Protein AF-A0A7S2IIF8-F1 (afdb_monomer)

Solvent-accessible surface area (backbone atoms only — not comparable to full-atom values): 8902 Å² total; per-residue (Å²): 110,70,68,60,52,52,53,52,52,53,50,52,47,63,77,44,36,79,64,24,44,55,68,65,60,49,46,49,52,51,39,68,77,35,62,62,53,57,53,48,54,50,47,74,51,34,49,70,58,51,53,47,50,56,56,49,48,53,55,51,50,49,52,52,47,52,51,51,53,56,50,46,75,78,48,88,51,89,63,50,59,63,53,48,51,49,51,50,51,51,51,49,53,52,49,52,54,42,46,41,68,35,45,88,60,74,48,75,55,99,88,46,75,47,54,5,58,54,66,73,39,39,68,63,34,49,52,49,44,53,52,52,43,41,66,76,55,64,27,72,65,54,51,51,50,32,28,67,72,32,95,31,17,67,50,43,58,58,73,74,108

Structure (mmCIF, N/CA/C/O backbone):
data_AF-A0A7S2IIF8-F1
#
_entry.id   AF-A0A7S2IIF8-F1
#
loop_
_atom_site.group_PDB
_atom_site.id
_atom_site.type_symbol
_atom_site.label_atom_id
_atom_site.label_alt_id
_atom_site.label_comp_id
_atom_site.label_asym_id
_atom_site.label_entity_id
_atom_site.label_seq_id
_atom_site.pdbx_PDB_ins_code
_atom_site.Cartn_x
_atom_site.Cartn_y
_atom_site.Cartn_z
_atom_site.occupancy
_atom_site.B_iso_or_equiv
_atom_site.auth_seq_id
_atom_site.auth_comp_id
_atom_site.auth_asym_id
_atom_site.auth_atom_id
_atom_site.pdbx_PDB_model_num
ATOM 1 N N . GLU A 1 1 ? -37.703 3.808 31.066 1.00 61.88 1 GLU A N 1
ATOM 2 C CA . GLU A 1 1 ? -36.456 4.432 31.570 1.00 61.88 1 GLU A CA 1
ATOM 3 C C . GLU A 1 1 ? -35.203 3.868 30.904 1.00 61.88 1 GLU A C 1
ATOM 5 O O . GLU A 1 1 ? -34.453 4.636 30.319 1.00 61.88 1 GLU A O 1
ATOM 10 N N . SER A 1 2 ? -35.021 2.545 30.870 1.00 74.31 2 SER A N 1
ATOM 11 C CA . SER A 1 2 ? -33.862 1.875 30.247 1.00 74.31 2 SER A CA 1
ATOM 12 C C . SER A 1 2 ? -33.617 2.218 28.768 1.00 74.31 2 SER A C 1
ATOM 14 O O . SER A 1 2 ? -32.470 2.395 28.375 1.00 74.31 2 SER A O 1
ATOM 16 N N . GLY A 1 3 ? -34.662 2.389 27.950 1.00 81.50 3 GLY A N 1
ATOM 17 C CA . GLY A 1 3 ? -34.499 2.790 26.542 1.00 81.50 3 GLY A CA 1
ATOM 18 C C . GLY A 1 3 ? -33.977 4.222 26.349 1.00 81.50 3 GLY A C 1
ATOM 19 O O . GLY A 1 3 ? -33.211 4.476 25.425 1.00 81.50 3 GLY A O 1
ATOM 20 N N . HIS A 1 4 ? -34.342 5.150 27.242 1.00 84.75 4 HIS A N 1
ATOM 21 C CA . HIS A 1 4 ? -33.825 6.523 27.200 1.00 84.75 4 HIS A CA 1
ATOM 22 C C . HIS A 1 4 ? -32.353 6.573 27.602 1.00 84.75 4 HIS A C 1
ATOM 24 O O . HIS A 1 4 ? -31.572 7.242 26.932 1.00 84.75 4 HIS A O 1
ATOM 30 N N . PHE A 1 5 ? -31.977 5.820 28.638 1.00 87.12 5 PHE A N 1
ATOM 31 C CA . PHE A 1 5 ? -30.582 5.676 29.047 1.00 87.12 5 PHE A CA 1
ATOM 32 C C . PHE A 1 5 ? -29.725 5.065 27.932 1.00 87.12 5 PHE A C 1
ATOM 34 O O . PHE A 1 5 ? -28.683 5.616 27.603 1.00 87.12 5 PHE A O 1
ATOM 41 N N . LEU A 1 6 ? -30.187 3.981 27.297 1.00 87.75 6 LEU A N 1
ATOM 42 C CA . LEU A 1 6 ? -29.428 3.309 26.240 1.00 87.75 6 LEU A CA 1
ATOM 43 C C . LEU A 1 6 ? -29.191 4.224 25.029 1.00 87.75 6 LEU A C 1
ATOM 45 O O . LEU A 1 6 ? -28.088 4.270 24.499 1.00 87.75 6 LEU A O 1
ATOM 49 N N . ASN A 1 7 ? -30.211 4.981 24.616 1.00 90.50 7 ASN A N 1
ATOM 50 C CA . ASN A 1 7 ? -30.085 5.930 23.510 1.00 90.50 7 ASN A CA 1
ATOM 5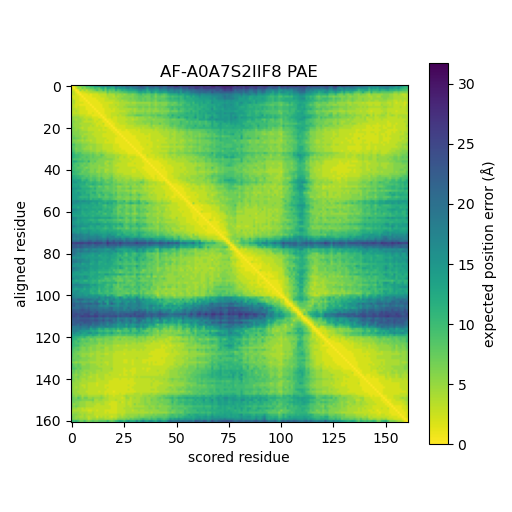1 C C . ASN A 1 7 ? -29.169 7.110 23.857 1.00 90.50 7 ASN A C 1
ATOM 53 O O . ASN A 1 7 ? -28.377 7.521 23.013 1.00 90.50 7 ASN A O 1
ATOM 57 N N . ALA A 1 8 ? -29.257 7.635 25.083 1.00 89.06 8 ALA A N 1
ATOM 58 C CA . ALA A 1 8 ? -28.371 8.696 25.553 1.00 89.06 8 ALA A CA 1
ATOM 59 C C . ALA A 1 8 ? -26.912 8.216 25.598 1.00 89.06 8 ALA A C 1
ATOM 61 O O . ALA A 1 8 ? -26.048 8.846 25.003 1.00 89.06 8 ALA A O 1
ATOM 62 N N . PHE A 1 9 ? -26.664 7.041 26.182 1.00 90.25 9 PHE A N 1
ATOM 63 C CA . PHE A 1 9 ? -25.340 6.425 26.234 1.00 90.25 9 PHE A CA 1
ATOM 64 C C . PHE A 1 9 ? -24.761 6.160 24.838 1.00 90.25 9 PHE A C 1
AT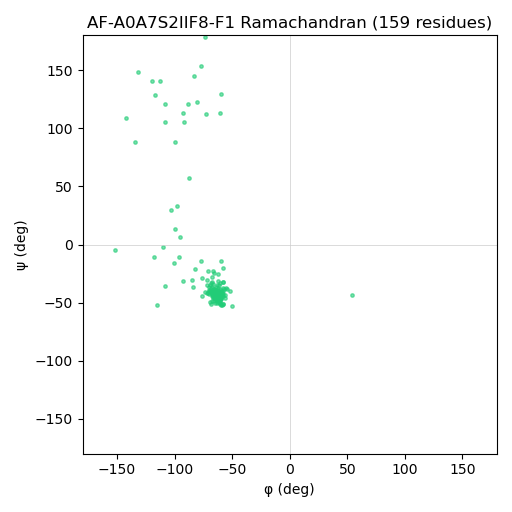OM 66 O O . PHE A 1 9 ? -23.613 6.497 24.566 1.00 90.25 9 PHE A O 1
ATOM 73 N N . LEU A 1 10 ? -25.552 5.583 23.925 1.00 89.31 10 LEU A N 1
ATOM 74 C CA . LEU A 1 10 ? -25.102 5.346 22.551 1.00 89.31 10 LEU A CA 1
ATOM 75 C C . LEU A 1 10 ? -24.783 6.657 21.824 1.00 89.31 10 LEU A C 1
ATOM 77 O O . LEU A 1 10 ? -23.815 6.700 21.069 1.00 89.31 10 LEU A O 1
ATOM 81 N N . SER A 1 11 ? -25.563 7.714 22.060 1.00 90.56 11 SER A N 1
ATOM 82 C CA . SER A 1 11 ? -25.293 9.046 21.513 1.00 90.56 11 SER A CA 1
ATOM 83 C C . SER A 1 11 ? -23.993 9.628 22.075 1.00 90.56 11 SER A C 1
ATOM 85 O O . SER A 1 11 ? -23.162 10.109 21.308 1.00 90.56 11 SER A O 1
ATOM 87 N N . ASP A 1 12 ? -23.775 9.538 23.386 1.00 89.75 12 ASP A N 1
ATOM 88 C CA . ASP A 1 12 ? -22.555 10.029 24.035 1.00 89.75 12 ASP A CA 1
ATOM 89 C C . ASP A 1 12 ? -21.314 9.257 23.573 1.00 89.75 12 ASP A C 1
ATOM 91 O O . ASP A 1 12 ? -20.274 9.855 23.295 1.00 89.75 12 ASP A O 1
ATOM 95 N N . MET A 1 13 ? -21.429 7.939 23.393 1.00 90.62 13 MET A N 1
ATOM 96 C CA . MET A 1 13 ? -20.360 7.109 22.837 1.00 90.62 13 MET A CA 1
ATOM 97 C C . MET A 1 13 ? -20.063 7.464 21.371 1.00 90.62 13 MET A C 1
ATOM 99 O O . MET A 1 13 ? -18.903 7.463 20.966 1.00 90.62 13 MET A O 1
ATOM 103 N N . GLN A 1 14 ? -21.084 7.779 20.565 1.00 88.94 14 GLN A N 1
ATOM 104 C CA . GLN A 1 14 ? -20.894 8.222 19.177 1.00 88.94 14 GLN A CA 1
ATOM 105 C C . GLN A 1 14 ? -20.178 9.574 19.098 1.00 88.94 14 GLN A C 1
ATOM 107 O O . GLN A 1 14 ? -19.319 9.754 18.236 1.00 88.94 14 GLN A O 1
ATOM 112 N N . ILE A 1 15 ? -20.504 10.505 19.999 1.00 90.88 15 ILE A N 1
ATOM 113 C CA . ILE A 1 15 ? -19.852 11.818 20.084 1.00 90.88 15 ILE A CA 1
ATOM 114 C C . ILE A 1 15 ? -18.382 11.661 20.497 1.00 90.88 15 ILE A C 1
ATOM 116 O O . ILE A 1 15 ? -17.513 12.313 19.925 1.00 90.88 15 ILE A O 1
ATOM 120 N N . ASN A 1 16 ? -18.098 10.755 21.435 1.00 90.19 16 ASN A N 1
ATOM 121 C CA . ASN A 1 16 ? -16.762 10.546 21.999 1.00 90.19 16 ASN A CA 1
ATOM 122 C C . ASN A 1 16 ? -16.058 9.298 21.438 1.00 90.19 16 ASN A C 1
ATOM 124 O O . ASN A 1 16 ? -15.233 8.681 22.113 1.00 90.19 16 ASN A O 1
ATOM 128 N N . ILE A 1 17 ? -16.355 8.909 20.194 1.00 89.62 17 ILE A N 1
ATOM 129 C CA . ILE A 1 17 ? -15.852 7.653 19.613 1.00 89.62 17 ILE A CA 1
ATOM 130 C C . ILE A 1 17 ? -14.319 7.575 19.597 1.00 89.62 17 ILE A C 1
ATOM 132 O O . ILE A 1 17 ? -13.755 6.499 19.781 1.00 89.62 17 ILE A O 1
ATOM 136 N N . GLU A 1 18 ? -13.630 8.708 19.443 1.00 88.94 18 GLU A N 1
ATOM 137 C CA . GLU A 1 18 ? -12.164 8.777 19.460 1.00 88.94 18 GLU A CA 1
ATOM 138 C C . GLU A 1 18 ? -11.561 8.424 20.829 1.00 88.94 18 GLU A C 1
ATOM 140 O O . GLU A 1 18 ? -10.411 7.983 20.903 1.00 88.94 18 GLU A O 1
ATOM 145 N N . GLU A 1 19 ? -12.314 8.577 21.919 1.00 89.12 19 GLU A N 1
ATOM 146 C CA . GLU A 1 19 ? -11.872 8.235 23.276 1.00 89.12 19 GLU A CA 1
ATOM 147 C C . GLU A 1 19 ? -12.029 6.746 23.586 1.00 89.12 19 GLU A C 1
ATOM 149 O O . GLU A 1 19 ? -11.345 6.230 24.470 1.00 89.12 19 GLU A O 1
ATOM 154 N N . VAL A 1 20 ? -12.889 6.056 22.838 1.00 91.25 20 VAL A N 1
ATOM 155 C CA . VAL A 1 20 ? -13.306 4.674 23.096 1.00 91.25 20 VAL A CA 1
ATOM 156 C C . VAL A 1 20 ? -12.713 3.705 22.067 1.00 91.25 20 VAL A C 1
ATOM 158 O O . VAL A 1 20 ? -12.327 2.588 22.406 1.00 91.25 20 VAL A O 1
ATOM 161 N N . LEU A 1 21 ? -12.586 4.135 20.809 1.00 92.00 21 LEU A N 1
ATOM 162 C CA . LEU A 1 21 ? -12.099 3.323 19.698 1.00 92.00 21 LEU A CA 1
ATOM 163 C C . LEU A 1 21 ? -10.694 3.767 19.269 1.00 92.00 21 LEU A C 1
ATOM 165 O O . LEU A 1 21 ? -10.472 4.902 18.842 1.00 92.00 21 LEU A O 1
ATOM 169 N N . ASP A 1 22 ? -9.728 2.847 19.325 1.00 92.31 22 ASP A N 1
ATOM 170 C CA . ASP A 1 22 ? -8.389 3.057 18.769 1.00 92.31 22 ASP A CA 1
ATOM 171 C C . ASP A 1 22 ? -8.257 2.394 17.391 1.00 92.31 22 ASP A C 1
ATOM 173 O O . ASP A 1 22 ? -7.828 1.248 17.248 1.00 92.31 22 ASP A O 1
ATOM 177 N N . ILE A 1 23 ? -8.624 3.141 16.346 1.00 91.62 23 ILE A N 1
ATOM 178 C CA . ILE A 1 23 ? -8.566 2.662 14.956 1.00 91.62 23 ILE A CA 1
ATOM 179 C C . ILE A 1 23 ? -7.130 2.297 14.553 1.00 91.62 23 ILE A C 1
ATOM 181 O O . ILE A 1 23 ? -6.920 1.374 13.758 1.00 91.62 23 ILE A O 1
ATOM 185 N N . LYS A 1 24 ? -6.129 3.008 15.087 1.00 91.81 24 LYS A N 1
ATOM 186 C CA . LYS A 1 24 ? -4.725 2.783 14.742 1.00 91.81 24 LYS A CA 1
ATOM 187 C C . LYS A 1 24 ? -4.271 1.430 15.272 1.00 91.81 24 LYS A C 1
ATOM 189 O O . LYS A 1 24 ? -3.751 0.637 14.489 1.00 91.81 24 LYS A O 1
ATOM 194 N N . GLU A 1 25 ? -4.503 1.157 16.552 1.00 91.62 25 GLU A N 1
ATOM 195 C CA . GLU A 1 25 ? -4.133 -0.122 17.158 1.00 91.62 25 GLU A CA 1
ATOM 196 C C . GLU A 1 25 ? -4.900 -1.285 16.524 1.00 91.62 25 GLU A C 1
ATOM 198 O O . GLU A 1 25 ? -4.299 -2.295 16.159 1.00 91.62 25 GLU A O 1
ATOM 203 N N . MET A 1 26 ? -6.203 -1.114 16.278 1.00 92.62 26 MET A N 1
ATOM 204 C CA . MET A 1 26 ? -7.024 -2.119 15.599 1.00 92.62 26 MET A CA 1
ATOM 205 C C . MET A 1 26 ? -6.472 -2.463 14.206 1.00 92.62 26 MET A C 1
ATOM 207 O O . MET A 1 26 ? -6.333 -3.636 13.853 1.00 92.62 26 MET A O 1
ATOM 211 N N . THR A 1 27 ? -6.085 -1.446 13.430 1.00 92.38 27 THR A N 1
ATOM 212 C CA . THR A 1 27 ? -5.505 -1.627 12.090 1.00 92.38 27 THR A CA 1
ATOM 213 C C . THR A 1 27 ? -4.143 -2.314 12.155 1.00 92.38 27 THR A C 1
ATOM 215 O O . THR A 1 27 ? -3.886 -3.252 11.398 1.00 92.38 27 THR A O 1
ATOM 218 N N . VAL A 1 28 ? -3.267 -1.877 13.063 1.00 92.81 28 VAL A N 1
ATOM 219 C CA . VAL A 1 28 ? -1.929 -2.461 13.232 1.00 92.81 28 VAL A CA 1
ATOM 220 C C . VAL A 1 28 ? -2.039 -3.917 13.670 1.00 92.81 28 VAL A C 1
ATOM 222 O O . VAL A 1 28 ? -1.421 -4.780 13.050 1.00 92.81 28 VAL A O 1
ATOM 225 N N . SER A 1 29 ? -2.869 -4.214 14.669 1.00 91.38 29 SER A N 1
ATOM 226 C CA . SER A 1 29 ? -3.085 -5.569 15.176 1.00 91.38 29 SER A CA 1
ATOM 227 C C . SER A 1 29 ? -3.639 -6.501 14.093 1.00 91.38 29 SER A C 1
ATOM 229 O O . SER A 1 29 ? -3.098 -7.591 13.884 1.00 91.38 29 SER A O 1
ATOM 231 N N . ALA A 1 30 ? -4.633 -6.056 13.314 1.00 91.12 30 ALA A N 1
ATOM 232 C CA . ALA A 1 30 ? -5.184 -6.831 12.199 1.00 91.12 30 ALA A CA 1
ATOM 233 C C . ALA A 1 30 ? -4.118 -7.168 11.141 1.00 91.12 30 ALA A C 1
ATOM 235 O O . ALA A 1 30 ? -3.978 -8.320 10.719 1.00 91.12 30 ALA A O 1
ATOM 236 N N . VAL A 1 31 ? -3.314 -6.175 10.755 1.00 92.44 31 VAL A N 1
ATOM 237 C CA . VAL A 1 31 ? -2.259 -6.322 9.747 1.00 92.44 31 VAL A CA 1
ATOM 238 C C . VAL A 1 31 ? -1.084 -7.172 10.248 1.00 92.44 31 VAL A C 1
ATOM 240 O O . VAL A 1 31 ? -0.543 -7.985 9.495 1.00 92.44 31 VAL A O 1
ATOM 243 N N . VAL A 1 32 ? -0.689 -7.031 11.516 1.00 93.56 32 VAL A N 1
ATOM 244 C CA . VAL A 1 32 ? 0.377 -7.834 12.137 1.00 93.56 32 VAL A CA 1
ATOM 245 C C . VAL A 1 32 ? -0.059 -9.291 12.278 1.00 93.56 32 VAL A C 1
ATOM 247 O O . VAL A 1 32 ? 0.719 -10.193 11.955 1.00 93.56 32 VAL A O 1
ATOM 250 N N . LYS A 1 33 ? -1.310 -9.526 12.693 1.00 91.88 33 LYS A N 1
ATOM 251 C CA . LYS A 1 33 ? -1.909 -10.862 12.804 1.00 91.88 33 LYS A CA 1
ATOM 252 C C . LYS A 1 33 ? -1.995 -11.557 11.448 1.00 91.88 33 LYS A C 1
ATOM 254 O O . LYS A 1 33 ? -1.741 -12.757 11.362 1.00 91.88 33 LYS A O 1
ATOM 259 N N . ASN A 1 34 ? -2.318 -10.818 10.384 1.00 93.00 34 ASN A N 1
ATOM 260 C CA . ASN A 1 34 ? -2.390 -11.363 9.035 1.00 93.00 34 ASN A CA 1
ATOM 261 C C . ASN A 1 34 ? -1.700 -10.465 7.999 1.00 93.00 34 ASN A C 1
ATOM 263 O O . ASN A 1 34 ? -2.332 -9.677 7.296 1.00 93.00 34 ASN A O 1
ATOM 267 N N . LYS A 1 35 ? -0.395 -10.687 7.805 1.00 92.38 35 LYS A N 1
ATOM 268 C CA . LYS A 1 35 ? 0.413 -9.980 6.793 1.00 92.38 35 LYS A CA 1
ATOM 269 C C . LYS A 1 35 ? -0.111 -10.147 5.360 1.00 92.38 35 LYS A C 1
ATOM 271 O O . LYS A 1 35 ? 0.212 -9.333 4.498 1.00 92.38 35 LYS A O 1
ATOM 276 N N . LYS A 1 36 ? -0.927 -11.177 5.086 1.00 93.44 36 LYS A N 1
ATOM 277 C CA . LYS A 1 36 ? -1.543 -11.365 3.764 1.00 93.44 36 LYS A CA 1
ATOM 278 C C . LYS A 1 36 ? -2.547 -10.259 3.437 1.00 93.44 36 LYS A C 1
ATOM 280 O O . LYS A 1 36 ? -2.751 -10.007 2.257 1.00 93.44 36 LYS A O 1
ATOM 285 N N . LEU A 1 37 ? -3.110 -9.572 4.436 1.00 90.31 37 LEU A N 1
ATOM 286 C CA . LEU A 1 37 ? -4.023 -8.445 4.224 1.00 90.31 37 LEU A CA 1
ATOM 287 C C . LEU A 1 37 ? -3.355 -7.300 3.461 1.00 90.31 37 LEU A C 1
ATOM 289 O O . LEU A 1 37 ? -3.953 -6.760 2.539 1.00 90.31 37 LEU A O 1
ATOM 293 N N . ILE A 1 38 ? -2.092 -6.979 3.772 1.00 91.06 38 ILE A N 1
ATOM 294 C CA . ILE A 1 38 ? -1.346 -5.965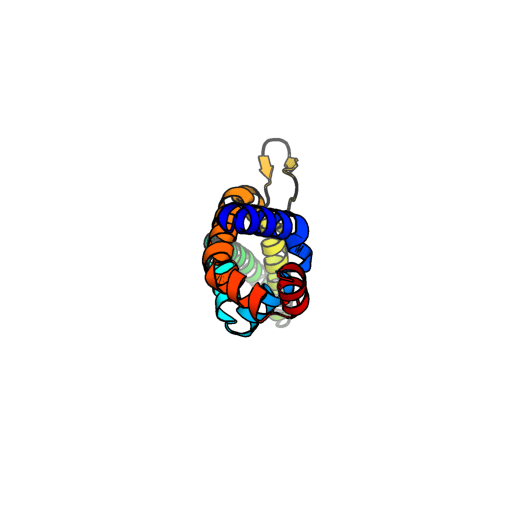 3.009 1.00 91.06 38 ILE A CA 1
ATOM 295 C C . ILE A 1 38 ? -1.203 -6.403 1.552 1.00 91.06 38 ILE A C 1
ATOM 297 O O . ILE A 1 38 ? -1.433 -5.608 0.644 1.00 91.06 38 ILE A O 1
ATOM 301 N N . ASN A 1 39 ? -0.840 -7.669 1.324 1.00 91.94 39 ASN A N 1
ATOM 302 C CA . ASN A 1 39 ? -0.687 -8.192 -0.031 1.00 91.94 39 ASN A CA 1
ATOM 303 C C . ASN A 1 39 ? -2.011 -8.161 -0.794 1.00 91.94 39 ASN A C 1
ATOM 305 O O . ASN A 1 39 ? -2.010 -7.781 -1.958 1.00 91.94 39 ASN A O 1
ATOM 309 N N . LEU A 1 40 ? -3.122 -8.507 -0.140 1.00 90.81 40 LEU A N 1
ATOM 310 C CA . LEU A 1 40 ? -4.459 -8.434 -0.719 1.00 90.81 40 LEU A CA 1
ATOM 311 C C . LEU A 1 40 ? -4.806 -6.997 -1.111 1.00 90.81 40 LEU A C 1
ATOM 313 O O . LEU A 1 40 ? -5.148 -6.756 -2.260 1.00 90.81 40 LEU A O 1
ATOM 317 N N . VAL A 1 41 ? -4.643 -6.034 -0.197 1.00 90.56 41 VAL A N 1
ATOM 318 C CA . VAL A 1 41 ? -4.883 -4.610 -0.482 1.00 90.56 41 VAL A CA 1
ATOM 319 C C . VAL A 1 41 ? -4.029 -4.144 -1.662 1.00 90.56 41 VAL A C 1
ATOM 321 O O . VAL A 1 41 ? -4.523 -3.456 -2.550 1.00 90.56 41 VAL A O 1
ATOM 324 N N . PHE A 1 42 ? -2.754 -4.530 -1.706 1.00 89.19 42 PHE A N 1
ATOM 325 C CA . PHE A 1 42 ? -1.847 -4.132 -2.779 1.00 89.19 42 PHE A CA 1
ATOM 326 C C . PHE A 1 42 ? -2.205 -4.771 -4.128 1.00 89.19 42 PHE A C 1
ATOM 328 O O . PHE A 1 42 ? -2.152 -4.097 -5.155 1.00 89.19 42 PHE A O 1
ATOM 335 N N . GLN A 1 43 ? -2.586 -6.050 -4.132 1.00 89.00 43 GLN A N 1
ATOM 336 C CA . GLN A 1 43 ? -3.006 -6.770 -5.335 1.00 89.00 43 GLN A CA 1
ATOM 337 C C . GLN A 1 43 ? -4.332 -6.232 -5.872 1.00 89.00 43 GLN A C 1
ATOM 339 O O . GLN A 1 43 ? -4.414 -5.899 -7.050 1.00 89.00 43 GLN A O 1
ATOM 344 N N . GLU A 1 44 ? -5.332 -6.067 -5.009 1.00 88.50 44 GLU A N 1
ATOM 345 C CA . GLU A 1 44 ? -6.672 -5.633 -5.403 1.00 88.50 44 GLU A CA 1
ATOM 346 C C . GLU A 1 44 ? -6.670 -4.182 -5.913 1.00 88.50 44 GLU A C 1
ATOM 348 O O . GLU A 1 44 ? -7.284 -3.862 -6.929 1.00 88.50 44 GLU A O 1
ATOM 353 N N . CYS A 1 45 ? -5.927 -3.293 -5.245 1.00 87.00 45 CYS A N 1
ATOM 354 C CA . CYS A 1 45 ? -5.813 -1.894 -5.655 1.00 87.00 45 CYS A CA 1
ATOM 355 C C . CYS A 1 45 ? -4.892 -1.692 -6.869 1.00 87.00 45 CYS A C 1
ATOM 357 O O . CYS A 1 45 ? -5.070 -0.718 -7.600 1.00 87.00 45 CYS A O 1
ATOM 359 N N . GLY A 1 46 ? -3.890 -2.560 -7.056 1.00 84.25 46 GLY A N 1
ATOM 360 C CA . GLY A 1 46 ? -2.782 -2.352 -7.993 1.00 84.25 46 GLY A CA 1
ATOM 361 C C . GLY A 1 46 ? -2.761 -3.251 -9.230 1.00 84.25 46 GLY A C 1
ATOM 362 O O . GLY A 1 46 ? -1.859 -3.090 -10.052 1.00 84.25 46 GLY A O 1
ATOM 363 N N . ASP A 1 47 ? -3.701 -4.191 -9.394 1.00 84.50 47 ASP A N 1
ATOM 364 C CA . ASP A 1 47 ? -3.666 -5.191 -10.477 1.00 84.50 47 ASP A CA 1
ATOM 365 C C . ASP A 1 47 ? -3.428 -4.559 -11.860 1.00 84.50 47 ASP A C 1
ATOM 367 O O . ASP A 1 47 ? -2.458 -4.877 -12.553 1.00 84.50 47 ASP A O 1
ATOM 371 N N . LYS A 1 48 ? -4.236 -3.566 -12.241 1.00 81.38 48 LYS A N 1
ATOM 372 C CA . LYS A 1 48 ? -4.111 -2.874 -13.537 1.00 81.38 48 LYS A CA 1
ATOM 373 C C . LYS A 1 48 ? -2.779 -2.131 -13.694 1.00 81.38 48 LYS A C 1
ATOM 375 O O . LYS A 1 48 ? -2.227 -2.104 -14.798 1.00 81.38 48 LYS A O 1
ATOM 380 N N . GLU A 1 49 ? -2.231 -1.558 -12.628 1.00 84.12 49 GLU A N 1
ATOM 381 C CA . GLU A 1 49 ? -0.917 -0.916 -12.640 1.00 84.12 49 GLU A CA 1
ATOM 382 C C . GLU A 1 49 ? 0.206 -1.944 -12.836 1.00 84.12 49 GLU A C 1
ATOM 384 O O . GLU A 1 49 ? 1.121 -1.693 -13.626 1.00 84.12 49 GLU A O 1
ATOM 389 N N . PHE A 1 50 ? 0.113 -3.135 -12.232 1.00 81.75 50 PHE A N 1
ATOM 390 C CA . PHE A 1 50 ? 1.056 -4.228 -12.503 1.00 81.75 50 PHE A CA 1
ATOM 391 C C . PHE A 1 50 ? 0.954 -4.726 -13.942 1.00 81.75 50 PHE A C 1
ATOM 393 O O . PHE A 1 50 ? 1.983 -4.952 -14.586 1.00 81.75 50 PHE A O 1
ATOM 400 N N . GLN A 1 51 ? -0.259 -4.838 -14.495 1.00 81.94 51 GLN A N 1
ATOM 401 C CA . GLN A 1 51 ? -0.437 -5.199 -15.905 1.00 81.94 51 GLN A CA 1
ATOM 402 C C . GLN A 1 51 ? 0.212 -4.167 -16.840 1.00 81.94 51 GLN A C 1
ATOM 404 O O . GLN A 1 51 ? 0.836 -4.536 -17.842 1.00 81.94 51 GLN A O 1
ATOM 409 N N . PHE A 1 52 ? 0.119 -2.877 -16.506 1.00 80.88 52 PHE A N 1
ATOM 410 C CA . PHE A 1 52 ? 0.793 -1.815 -17.248 1.00 80.88 52 PHE A CA 1
ATOM 411 C C . PHE A 1 52 ? 2.318 -1.904 -17.136 1.00 80.88 52 PHE A C 1
ATOM 413 O O . PHE A 1 52 ? 3.000 -1.819 -18.159 1.00 80.88 52 PHE A O 1
ATOM 420 N N . ILE A 1 53 ? 2.863 -2.119 -15.934 1.00 81.88 53 ILE A N 1
ATOM 421 C CA . ILE A 1 53 ? 4.308 -2.322 -15.724 1.00 81.88 53 ILE A CA 1
ATOM 422 C C . ILE A 1 53 ? 4.806 -3.489 -16.573 1.00 81.88 53 ILE A C 1
ATOM 424 O O . ILE A 1 53 ? 5.801 -3.368 -17.281 1.00 81.88 53 ILE A O 1
ATOM 428 N N . ARG A 1 54 ? 4.076 -4.604 -16.567 1.00 82.12 54 ARG A N 1
ATOM 429 C CA . ARG A 1 54 ? 4.427 -5.805 -17.324 1.00 82.12 54 ARG A CA 1
ATOM 430 C C . ARG A 1 54 ? 4.427 -5.550 -18.835 1.00 82.12 54 ARG A C 1
ATOM 432 O O . ARG A 1 54 ? 5.365 -5.939 -19.527 1.00 82.12 54 ARG A O 1
ATOM 439 N N . ARG A 1 55 ? 3.401 -4.868 -19.361 1.00 84.06 55 ARG A N 1
ATOM 440 C CA . ARG A 1 55 ? 3.281 -4.571 -20.802 1.00 84.06 55 ARG A CA 1
ATOM 441 C C . ARG A 1 55 ? 4.280 -3.512 -21.278 1.00 84.06 55 ARG A C 1
ATOM 443 O O . ARG A 1 55 ? 4.845 -3.655 -22.360 1.00 84.06 55 ARG A O 1
ATOM 450 N N . SER A 1 56 ? 4.488 -2.459 -20.491 1.00 82.19 56 SER A N 1
ATOM 451 C CA . SER A 1 56 ? 5.456 -1.403 -20.803 1.00 82.19 56 SER A CA 1
ATOM 452 C C . SER A 1 56 ? 6.891 -1.909 -20.678 1.00 82.19 56 SER A C 1
ATOM 454 O O . SER A 1 56 ? 7.701 -1.639 -21.559 1.00 82.19 56 SER A O 1
ATOM 456 N N . GLY A 1 57 ? 7.183 -2.724 -19.662 1.00 82.56 57 GLY A N 1
ATOM 457 C CA . GLY A 1 57 ? 8.485 -3.353 -19.464 1.00 82.56 57 GLY A CA 1
ATOM 458 C C . GLY A 1 57 ? 8.920 -4.207 -20.654 1.00 82.56 57 GLY A C 1
ATOM 459 O O . GLY A 1 57 ? 10.071 -4.114 -21.068 1.00 82.56 57 GLY A O 1
ATOM 460 N N . PHE A 1 58 ? 8.001 -4.959 -21.270 1.00 85.69 58 PHE A N 1
ATOM 461 C CA . PHE A 1 58 ? 8.302 -5.704 -22.496 1.00 85.69 58 PHE A CA 1
ATOM 462 C C . PHE A 1 58 ? 8.719 -4.780 -23.651 1.00 85.69 58 PHE A C 1
ATOM 464 O O . PHE A 1 58 ? 9.752 -5.000 -24.274 1.00 85.69 58 PHE A O 1
ATOM 471 N N . TRP A 1 59 ? 7.947 -3.719 -23.912 1.00 84.81 59 TRP A N 1
ATOM 472 C CA . TRP A 1 59 ? 8.228 -2.780 -25.005 1.00 84.81 59 TRP A CA 1
ATOM 473 C C . TRP A 1 59 ? 9.523 -1.988 -24.789 1.00 84.81 59 TRP A C 1
ATOM 475 O O . TRP A 1 59 ? 10.338 -1.884 -25.704 1.00 84.81 59 TRP A O 1
ATOM 485 N N . PHE A 1 60 ? 9.742 -1.458 -23.583 1.00 85.44 60 PHE A N 1
ATOM 486 C CA . PHE A 1 60 ? 10.970 -0.732 -23.252 1.00 85.44 60 PHE A CA 1
ATOM 487 C C . PHE A 1 60 ? 12.188 -1.655 -23.255 1.00 85.44 60 PHE A C 1
ATOM 489 O O . PHE A 1 60 ? 13.203 -1.308 -23.852 1.00 85.44 60 PHE A O 1
ATOM 496 N N . GLY A 1 61 ? 12.077 -2.846 -22.662 1.00 84.81 61 GLY A N 1
ATOM 497 C CA . GLY A 1 61 ? 13.142 -3.846 -22.673 1.00 84.81 61 GLY A CA 1
ATOM 498 C C . GLY A 1 61 ? 13.516 -4.279 -24.090 1.00 84.81 61 GLY A C 1
ATOM 499 O O . GLY A 1 61 ? 14.698 -4.389 -24.399 1.00 84.81 61 GLY A O 1
ATOM 500 N N . PHE A 1 62 ? 12.530 -4.441 -24.977 1.00 88.88 62 PHE A N 1
ATOM 501 C CA . PHE A 1 62 ? 12.773 -4.759 -26.382 1.00 88.88 62 PHE A CA 1
ATOM 502 C C . PHE A 1 62 ? 13.491 -3.617 -27.118 1.00 88.88 62 PHE A C 1
ATOM 504 O O . PHE A 1 62 ? 14.521 -3.853 -27.742 1.00 88.88 62 PHE A O 1
ATOM 511 N N . ILE A 1 63 ? 13.015 -2.371 -26.990 1.00 89.00 63 ILE A N 1
ATOM 512 C CA . ILE A 1 63 ? 13.648 -1.200 -27.626 1.00 89.00 63 ILE A CA 1
ATOM 513 C C . ILE A 1 63 ? 15.088 -1.013 -27.132 1.00 89.00 63 ILE A C 1
ATOM 515 O O . ILE A 1 63 ? 16.007 -0.871 -27.941 1.00 89.00 63 ILE A O 1
ATOM 519 N N . PHE A 1 64 ? 15.301 -1.023 -25.814 1.00 88.31 64 PHE A N 1
ATOM 520 C CA . PHE A 1 64 ? 16.636 -0.865 -25.245 1.00 88.31 64 PHE A CA 1
ATOM 521 C C . PHE A 1 64 ? 17.544 -2.050 -25.579 1.00 88.31 64 PHE A C 1
ATOM 523 O O . PHE A 1 64 ? 18.725 -1.838 -25.832 1.00 88.31 64 PHE A O 1
ATOM 530 N N . GLY A 1 65 ? 17.006 -3.270 -25.661 1.00 87.44 65 GLY A N 1
ATOM 531 C CA . GLY A 1 65 ? 17.737 -4.452 -26.114 1.00 87.44 65 GLY A CA 1
ATOM 532 C C . GLY A 1 65 ? 18.189 -4.346 -27.573 1.00 87.44 65 GLY A C 1
ATOM 533 O O . GLY A 1 65 ? 19.350 -4.615 -27.873 1.00 87.44 65 GLY A O 1
ATOM 534 N N . CYS A 1 66 ? 17.324 -3.877 -28.478 1.00 89.81 66 CYS A N 1
ATOM 535 C CA . CYS A 1 66 ? 17.701 -3.605 -29.869 1.00 89.81 66 CYS A CA 1
ATOM 536 C C . CYS A 1 66 ? 18.777 -2.515 -29.966 1.00 89.81 66 CYS A C 1
ATOM 538 O O . CYS A 1 66 ? 19.732 -2.655 -30.729 1.00 89.81 66 CYS A O 1
ATOM 540 N N . MET A 1 67 ? 18.656 -1.450 -29.167 1.00 87.25 67 MET A N 1
ATOM 541 C CA . MET A 1 67 ? 19.664 -0.390 -29.103 1.00 87.25 67 MET A CA 1
ATOM 542 C C . MET A 1 67 ? 21.001 -0.917 -28.557 1.00 87.25 67 MET A C 1
ATOM 544 O O . MET A 1 67 ? 22.048 -0.624 -29.128 1.00 87.25 67 MET A O 1
ATOM 548 N N . GLN A 1 68 ? 20.973 -1.752 -27.514 1.00 85.06 68 GLN A N 1
ATOM 549 C CA . GLN A 1 68 ? 22.156 -2.421 -26.967 1.00 85.06 68 GLN A CA 1
ATOM 550 C C . GLN A 1 68 ? 22.840 -3.298 -28.022 1.00 85.06 68 GLN A C 1
ATOM 552 O O . GLN A 1 68 ? 24.060 -3.248 -28.165 1.00 85.06 68 GLN A O 1
ATOM 557 N N . MET A 1 69 ? 22.060 -4.075 -28.781 1.00 86.62 69 MET A N 1
ATOM 558 C CA . MET A 1 69 ? 22.564 -4.934 -29.854 1.00 86.62 69 MET A CA 1
ATOM 559 C C . MET A 1 69 ? 23.269 -4.119 -30.949 1.00 86.62 69 MET A C 1
ATOM 561 O O . MET A 1 69 ? 24.352 -4.497 -31.390 1.00 86.62 69 MET A O 1
ATOM 565 N N . ALA A 1 70 ? 22.700 -2.977 -31.350 1.00 87.81 70 ALA A N 1
ATOM 566 C CA . ALA A 1 70 ? 23.310 -2.089 -32.341 1.00 87.81 70 ALA A CA 1
ATOM 567 C C . ALA A 1 70 ? 24.626 -1.462 -31.844 1.00 87.81 70 ALA A C 1
ATOM 569 O O . ALA A 1 70 ? 25.604 -1.407 -32.589 1.00 87.81 70 ALA A O 1
ATOM 570 N N . VAL A 1 71 ? 24.677 -1.030 -30.578 1.00 85.12 71 VAL A N 1
ATOM 571 C CA . VAL A 1 71 ? 25.899 -0.478 -29.963 1.00 85.12 71 VAL A CA 1
ATOM 572 C C . VAL A 1 71 ? 26.997 -1.537 -29.874 1.00 85.12 71 VAL A C 1
ATOM 574 O O . VAL A 1 71 ? 28.153 -1.247 -30.176 1.00 85.12 71 VAL A O 1
ATOM 577 N N . TRP A 1 72 ? 26.640 -2.771 -29.513 1.00 82.81 72 TRP A N 1
ATOM 578 C CA . TRP A 1 72 ? 27.591 -3.880 -29.437 1.00 82.81 72 TRP A CA 1
ATOM 579 C C . TRP A 1 72 ? 28.198 -4.226 -30.805 1.00 82.81 72 TRP A C 1
ATOM 581 O O . TRP A 1 72 ? 29.396 -4.479 -30.891 1.00 82.81 72 TRP A O 1
ATOM 591 N N . PHE A 1 73 ? 27.412 -4.140 -31.885 1.00 84.06 73 PHE A N 1
ATOM 592 C CA . PHE A 1 73 ? 27.915 -4.342 -33.249 1.00 84.06 73 PHE A CA 1
ATOM 593 C C . PHE A 1 73 ? 28.991 -3.316 -33.648 1.00 84.06 73 PHE A C 1
ATOM 595 O O . PHE A 1 73 ? 29.933 -3.657 -34.360 1.00 84.06 73 PHE A O 1
ATOM 602 N N . ALA A 1 74 ? 28.879 -2.071 -33.174 1.00 83.56 74 ALA A N 1
ATOM 603 C CA . ALA A 1 74 ? 29.845 -1.010 -33.460 1.00 83.56 74 ALA A CA 1
ATOM 604 C C . ALA A 1 74 ? 31.067 -1.013 -32.518 1.00 83.56 74 ALA A C 1
ATOM 606 O O . ALA A 1 74 ? 32.153 -0.608 -32.931 1.00 83.56 74 ALA A O 1
ATOM 607 N N . TYR A 1 75 ? 30.912 -1.447 -31.260 1.00 78.56 75 TYR A N 1
ATOM 608 C CA . TYR A 1 75 ? 31.977 -1.421 -30.253 1.00 78.56 75 TYR A CA 1
ATOM 609 C C . TYR A 1 75 ? 31.948 -2.659 -29.338 1.00 78.56 75 TYR A C 1
ATOM 611 O O . TYR A 1 75 ? 31.105 -2.792 -28.448 1.00 78.56 75 TYR A O 1
ATOM 619 N N . ASN A 1 76 ? 32.937 -3.542 -29.507 1.00 72.94 76 ASN A N 1
ATOM 620 C CA . ASN A 1 76 ? 33.071 -4.808 -28.777 1.00 72.94 76 ASN A CA 1
ATOM 621 C C . ASN A 1 76 ? 33.834 -4.658 -27.444 1.00 72.94 76 ASN A C 1
ATOM 623 O O . ASN A 1 76 ? 34.850 -5.310 -27.209 1.00 72.94 76 ASN A O 1
ATOM 627 N N . GLY A 1 77 ? 33.359 -3.787 -26.552 1.00 80.25 77 GLY A N 1
ATOM 628 C CA . GLY A 1 77 ? 33.880 -3.693 -25.184 1.00 80.25 77 GLY A CA 1
ATOM 629 C C . GLY A 1 77 ? 33.145 -4.646 -24.238 1.00 80.25 77 GLY A C 1
ATOM 630 O O . GLY A 1 77 ? 31.946 -4.491 -24.033 1.00 80.25 77 GLY A O 1
ATOM 631 N N . SER A 1 78 ? 33.834 -5.583 -23.581 1.00 78.69 78 SER A N 1
ATOM 632 C CA . SER A 1 78 ? 33.234 -6.530 -22.609 1.00 78.69 78 SER A CA 1
ATOM 633 C C . SER A 1 78 ? 32.552 -5.863 -21.394 1.00 78.69 78 SER A C 1
ATOM 635 O O . SER A 1 78 ? 31.764 -6.482 -20.687 1.00 78.69 78 SER A O 1
ATOM 637 N N . TRP A 1 79 ? 32.808 -4.574 -21.187 1.00 82.00 79 TRP A N 1
ATOM 638 C CA . TRP A 1 79 ? 32.363 -3.735 -20.081 1.00 82.00 79 TRP A CA 1
ATOM 639 C C . TRP A 1 79 ? 31.108 -2.943 -20.470 1.00 82.00 79 TRP A C 1
ATOM 641 O O . TRP A 1 79 ? 30.425 -2.397 -19.606 1.00 82.00 79 TRP A O 1
ATOM 651 N N . ILE A 1 80 ? 30.747 -2.946 -21.759 1.00 81.38 80 ILE A N 1
ATOM 652 C CA . ILE A 1 80 ? 29.532 -2.301 -22.246 1.00 81.38 80 ILE A CA 1
ATOM 653 C C . ILE A 1 80 ? 28.287 -3.047 -21.767 1.00 81.38 80 ILE A C 1
ATOM 655 O O . ILE A 1 80 ? 27.300 -2.413 -21.425 1.00 81.38 80 ILE A O 1
ATOM 659 N N . LEU A 1 81 ? 28.344 -4.379 -21.658 1.00 82.62 81 LEU A N 1
ATOM 660 C CA . LEU A 1 81 ? 27.199 -5.196 -21.252 1.00 82.62 81 LEU A CA 1
ATOM 661 C C . LEU A 1 81 ? 26.758 -4.913 -19.798 1.00 82.62 81 LEU A C 1
ATOM 663 O O . LEU A 1 81 ? 25.577 -4.619 -19.603 1.00 82.62 81 LEU A O 1
ATOM 667 N N . PRO A 1 82 ? 27.652 -4.908 -18.782 1.00 87.12 82 PRO A N 1
ATOM 668 C CA . PRO A 1 82 ? 27.270 -4.539 -17.417 1.00 87.12 82 PRO A CA 1
ATOM 669 C C . PRO A 1 82 ? 26.801 -3.087 -17.288 1.00 87.12 82 PRO A C 1
ATOM 671 O O . PRO A 1 82 ? 25.799 -2.821 -16.626 1.00 87.12 82 PRO A O 1
ATOM 674 N N . VAL A 1 83 ? 27.501 -2.143 -17.929 1.00 87.75 83 VAL A N 1
ATOM 675 C CA . VAL A 1 83 ? 27.189 -0.707 -17.825 1.00 87.75 83 VAL A CA 1
ATOM 676 C C . VAL A 1 83 ? 25.851 -0.391 -18.486 1.00 87.75 83 VAL A C 1
ATOM 678 O O . VAL A 1 83 ? 25.024 0.308 -17.903 1.00 87.75 83 VAL A O 1
ATOM 681 N N . PHE A 1 84 ? 25.608 -0.937 -19.677 1.00 85.62 84 PHE A N 1
ATOM 682 C CA . PHE A 1 84 ? 24.359 -0.730 -20.399 1.00 85.62 84 PHE A CA 1
ATOM 683 C C . PHE A 1 84 ? 23.194 -1.431 -19.696 1.00 85.62 84 PHE A C 1
ATOM 685 O O . PHE A 1 84 ? 22.139 -0.826 -19.538 1.00 85.62 84 PHE A O 1
ATOM 692 N N . GLY A 1 85 ? 23.401 -2.647 -19.178 1.00 86.00 85 GLY A N 1
ATOM 693 C CA . GLY A 1 85 ? 22.404 -3.346 -18.365 1.00 86.00 85 GLY A CA 1
ATOM 694 C C . GLY A 1 85 ? 22.011 -2.559 -17.111 1.00 86.00 85 GLY A C 1
ATOM 695 O O . GLY A 1 85 ? 20.823 -2.409 -16.824 1.00 86.00 85 GLY A O 1
ATOM 696 N N . PHE A 1 86 ? 22.988 -1.982 -16.404 1.00 89.25 86 PHE A N 1
ATOM 697 C CA . PHE A 1 86 ? 22.728 -1.117 -15.253 1.00 89.25 86 PHE A CA 1
ATOM 698 C C . PHE A 1 86 ? 21.977 0.161 -15.649 1.00 89.25 86 PHE A C 1
ATOM 700 O O . PHE A 1 86 ? 20.968 0.497 -15.029 1.00 89.25 86 PHE A O 1
ATOM 707 N N . LEU A 1 87 ? 22.429 0.856 -16.698 1.00 88.50 87 LEU A N 1
ATOM 708 C CA . LEU A 1 87 ? 21.830 2.112 -17.153 1.00 88.50 87 LEU A CA 1
ATOM 709 C C . LEU A 1 87 ? 20.390 1.903 -17.629 1.00 88.50 87 LEU A C 1
ATOM 711 O O . LEU A 1 87 ? 19.494 2.628 -17.204 1.00 88.50 87 LEU A O 1
ATOM 715 N N . VAL A 1 88 ? 20.151 0.889 -18.461 1.00 86.81 88 VAL A N 1
ATOM 716 C CA . VAL A 1 88 ? 18.816 0.545 -18.963 1.00 86.81 88 VAL A CA 1
ATOM 717 C C . VAL A 1 88 ? 17.908 0.084 -17.831 1.00 86.81 88 VAL A C 1
ATOM 719 O O . VAL A 1 88 ? 16.759 0.524 -17.767 1.00 86.81 88 VAL A O 1
ATOM 722 N N . GLY A 1 89 ? 18.398 -0.760 -16.919 1.00 85.31 89 GLY A N 1
ATOM 723 C CA . GLY A 1 89 ? 17.630 -1.208 -15.759 1.00 85.31 89 GLY A CA 1
ATOM 724 C C . GLY A 1 89 ? 17.216 -0.039 -14.866 1.00 85.31 89 GLY A C 1
ATOM 725 O O . GLY A 1 89 ? 16.038 0.108 -14.532 1.00 85.31 89 GLY A O 1
ATOM 726 N N . TYR A 1 90 ? 18.162 0.849 -14.553 1.00 88.69 90 TYR A N 1
ATOM 727 C CA . TYR A 1 90 ? 17.906 2.058 -13.775 1.00 88.69 90 TYR A CA 1
ATOM 728 C C . TYR A 1 90 ? 16.918 2.995 -14.482 1.00 88.69 90 TYR A C 1
ATOM 730 O O . TYR A 1 90 ? 15.926 3.412 -13.880 1.00 88.69 90 TYR A O 1
ATOM 738 N N . ALA A 1 91 ? 17.142 3.287 -15.766 1.00 86.31 91 ALA A N 1
ATOM 739 C CA . ALA A 1 91 ? 16.289 4.171 -16.555 1.00 86.31 91 ALA A CA 1
ATOM 740 C C . ALA A 1 91 ? 14.864 3.619 -16.698 1.00 86.31 91 ALA A C 1
ATOM 742 O O . ALA A 1 91 ? 13.900 4.367 -16.537 1.00 86.31 91 ALA A O 1
ATOM 743 N N . THR A 1 92 ? 14.717 2.314 -16.939 1.00 84.56 92 THR A N 1
ATOM 744 C CA . THR A 1 92 ? 13.410 1.656 -17.079 1.00 84.56 92 THR A CA 1
ATOM 745 C C . THR A 1 92 ? 12.649 1.660 -15.757 1.00 84.56 92 THR A C 1
ATOM 747 O O . THR A 1 92 ? 11.469 2.006 -15.741 1.00 84.56 92 THR A O 1
ATOM 750 N N . ASN A 1 93 ? 13.314 1.355 -14.636 1.00 84.62 93 ASN A N 1
ATOM 751 C CA . ASN A 1 93 ? 12.690 1.410 -13.312 1.00 84.62 93 ASN A CA 1
ATOM 752 C C . ASN A 1 93 ? 12.270 2.842 -12.940 1.00 84.62 93 ASN A C 1
ATOM 754 O O . ASN A 1 93 ? 11.151 3.075 -12.479 1.00 84.62 93 ASN A O 1
ATOM 758 N N . TRP A 1 94 ? 13.142 3.821 -13.200 1.00 85.19 94 TRP A N 1
ATOM 759 C CA . TRP A 1 94 ? 12.842 5.235 -12.984 1.00 85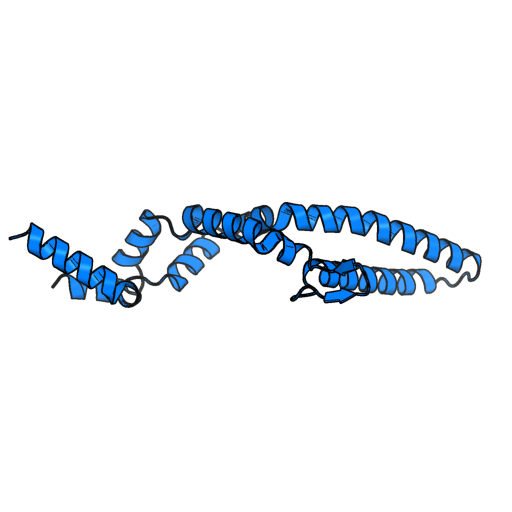.19 94 TRP A CA 1
ATOM 760 C C . TRP A 1 94 ? 11.652 5.706 -13.828 1.00 85.19 94 TRP A C 1
ATOM 762 O O . TRP A 1 94 ? 10.754 6.376 -13.312 1.00 85.19 94 TRP A O 1
ATOM 772 N N . LEU A 1 95 ? 11.609 5.329 -15.108 1.00 82.81 95 LEU A N 1
ATOM 773 C CA . LEU A 1 95 ? 10.520 5.673 -16.019 1.00 82.81 95 LEU A CA 1
ATOM 774 C C . LEU A 1 95 ? 9.200 5.028 -15.581 1.00 82.81 95 LEU A C 1
ATOM 776 O O . LEU A 1 95 ? 8.183 5.717 -15.527 1.00 82.81 95 LEU A O 1
ATOM 780 N N . ALA A 1 96 ? 9.218 3.741 -15.225 1.00 81.25 96 ALA A N 1
ATOM 781 C CA . ALA A 1 96 ? 8.037 3.013 -14.768 1.00 81.25 96 ALA A CA 1
ATOM 782 C C . ALA A 1 96 ? 7.414 3.687 -13.539 1.00 81.25 96 ALA A C 1
ATOM 784 O O . ALA A 1 96 ? 6.235 4.041 -13.561 1.00 81.25 96 ALA A O 1
ATOM 785 N N . LEU A 1 97 ? 8.220 3.966 -12.509 1.00 80.75 97 LEU A N 1
ATOM 786 C CA . LEU A 1 97 ? 7.758 4.680 -11.316 1.00 80.75 97 LEU A CA 1
ATOM 787 C C . LEU A 1 97 ? 7.212 6.068 -11.659 1.00 80.75 97 LEU A C 1
ATOM 789 O O . LEU A 1 97 ? 6.163 6.472 -11.152 1.00 80.75 97 LEU A O 1
ATOM 793 N N . LYS A 1 98 ? 7.893 6.798 -12.547 1.00 81.25 98 LYS A N 1
ATOM 794 C CA .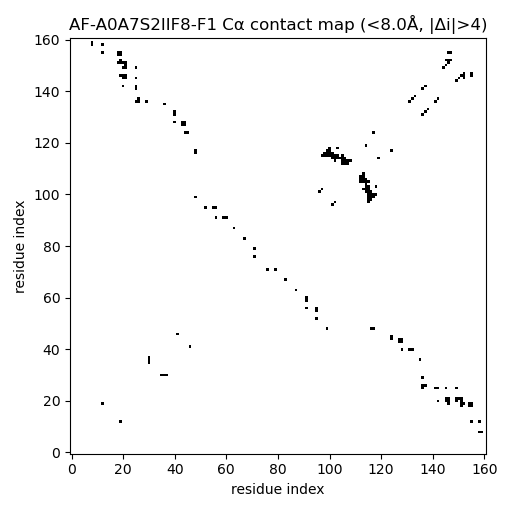 LYS A 1 98 ? 7.473 8.142 -12.939 1.00 81.25 98 LYS A CA 1
ATOM 795 C C . LYS A 1 98 ? 6.133 8.137 -13.665 1.00 81.25 98 LYS A C 1
ATOM 797 O O . LYS A 1 98 ? 5.331 9.009 -13.372 1.00 81.25 98 LYS A O 1
ATOM 802 N N . VAL A 1 99 ? 5.869 7.171 -14.543 1.00 78.00 99 VAL A N 1
ATOM 803 C CA . VAL A 1 99 ? 4.600 7.059 -15.287 1.00 78.00 99 VAL A CA 1
ATOM 804 C C . VAL A 1 99 ? 3.438 6.610 -14.392 1.00 78.00 99 VAL A C 1
ATOM 806 O O . VAL A 1 99 ? 2.304 7.059 -14.572 1.00 78.00 99 VAL A O 1
ATOM 809 N N . ILE A 1 100 ? 3.704 5.753 -13.403 1.00 79.00 100 ILE A N 1
ATOM 810 C CA . ILE A 1 100 ? 2.676 5.295 -12.456 1.00 79.00 100 ILE A CA 1
ATOM 811 C C . ILE A 1 100 ? 2.248 6.437 -11.531 1.00 79.00 100 ILE A C 1
ATOM 813 O O . ILE A 1 100 ? 1.052 6.697 -11.389 1.00 79.00 100 ILE A O 1
ATOM 817 N N . PHE A 1 101 ? 3.219 7.131 -10.923 1.00 72.44 101 PHE A N 1
ATOM 818 C CA . PHE A 1 101 ? 2.969 8.067 -9.821 1.00 72.44 101 PHE A CA 1
ATOM 819 C C . PHE A 1 101 ? 2.947 9.551 -10.220 1.00 72.44 101 PHE A C 1
ATOM 821 O O . PHE A 1 101 ? 2.481 10.382 -9.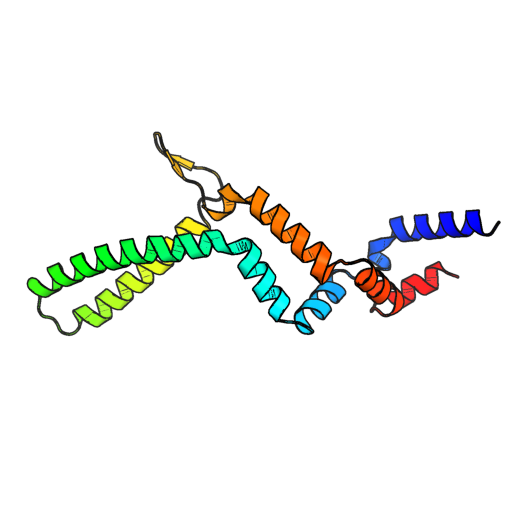440 1.00 72.44 101 PHE A O 1
ATOM 828 N N . ARG A 1 102 ? 3.445 9.933 -11.404 1.00 70.81 102 ARG A N 1
ATOM 829 C CA . ARG A 1 102 ? 3.452 11.329 -11.877 1.00 70.81 102 ARG A CA 1
ATOM 830 C C . ARG A 1 102 ? 2.914 11.438 -13.313 1.00 70.81 102 ARG A C 1
ATOM 832 O O . ARG A 1 102 ? 3.138 10.546 -14.121 1.00 70.81 102 ARG A O 1
ATOM 839 N N . PRO A 1 103 ? 2.262 12.554 -13.687 1.00 63.06 103 PRO A N 1
ATOM 840 C CA . PRO A 1 103 ? 2.067 13.794 -12.929 1.00 63.06 103 PRO A CA 1
ATOM 841 C C . PRO A 1 103 ? 0.883 13.753 -11.941 1.00 63.06 103 PRO A C 1
ATOM 843 O O . PRO A 1 103 ? -0.148 13.148 -12.220 1.00 63.06 103 PRO A O 1
ATOM 846 N N . ILE A 1 104 ? 1.050 14.428 -10.789 1.00 64.12 104 ILE A N 1
ATOM 847 C CA . ILE A 1 104 ? 0.049 14.489 -9.700 1.00 64.12 104 ILE A CA 1
ATOM 848 C C . ILE A 1 104 ? -1.193 15.289 -10.111 1.00 64.12 104 ILE A C 1
ATOM 850 O O . ILE A 1 104 ? -2.321 14.949 -9.770 1.00 64.12 104 ILE A O 1
ATOM 854 N N . LYS A 1 105 ? -0.970 16.359 -10.876 1.00 62.22 105 LYS A N 1
ATOM 855 C CA . LYS A 1 105 ? -2.009 17.167 -11.512 1.00 62.22 105 LYS A CA 1
ATOM 856 C C . LYS A 1 105 ? -1.899 16.971 -13.022 1.00 62.22 105 LYS A C 1
ATOM 858 O O . LYS A 1 105 ? -0.773 16.919 -13.516 1.00 62.22 105 LYS A O 1
ATOM 863 N N . PRO A 1 106 ? -3.012 16.881 -13.761 1.00 64.50 106 PRO A N 1
ATOM 864 C CA . PRO A 1 106 ? -2.964 16.698 -15.203 1.00 64.50 106 PRO A CA 1
ATOM 865 C C . PRO A 1 106 ? -2.242 17.861 -15.873 1.00 64.50 106 PRO A C 1
ATOM 867 O O . PRO A 1 106 ? -2.725 18.992 -15.864 1.00 64.50 106 PRO A O 1
ATOM 870 N N . THR A 1 107 ? -1.080 17.592 -16.461 1.00 60.62 107 THR A N 1
ATOM 871 C CA . THR A 1 107 ? -0.352 18.599 -17.233 1.00 60.62 107 THR A CA 1
ATOM 872 C C . THR A 1 107 ? -0.768 18.469 -18.687 1.00 60.62 107 THR A C 1
ATOM 874 O O . THR A 1 107 ? -0.491 17.456 -19.336 1.00 60.62 107 THR A O 1
ATOM 877 N N . LYS A 1 108 ? -1.459 19.492 -19.190 1.00 58.97 108 LYS A N 1
ATOM 878 C CA . LYS A 1 108 ? -1.757 19.632 -20.616 1.00 58.97 108 LYS A CA 1
ATOM 879 C C . LYS A 1 108 ? -0.464 20.023 -21.324 1.00 58.97 108 LYS A C 1
ATOM 881 O O . LYS A 1 108 ? 0.028 21.125 -21.102 1.00 58.97 108 LYS A O 1
ATOM 886 N N . PHE A 1 109 ? 0.082 19.138 -22.154 1.00 56.00 109 PHE A N 1
ATOM 887 C CA . PHE A 1 109 ? 1.179 19.494 -23.049 1.00 56.00 109 PHE A CA 1
ATOM 888 C C . PHE A 1 109 ? 0.655 19.531 -24.486 1.00 56.00 109 PHE A C 1
ATOM 890 O O . PHE A 1 109 ? 0.364 18.494 -25.078 1.00 56.00 109 PHE A O 1
ATOM 897 N N . LEU A 1 110 ? 0.494 20.759 -24.988 1.00 50.81 110 LEU A N 1
ATOM 898 C CA . LEU A 1 110 ? 0.137 21.210 -26.342 1.00 50.81 110 LEU A CA 1
ATOM 899 C C . LEU A 1 110 ? -1.156 20.651 -26.990 1.00 50.81 110 LEU A C 1
ATOM 901 O O . LEU A 1 110 ? -1.933 21.450 -27.487 1.00 50.81 110 LEU A O 1
ATOM 905 N N . CYS A 1 111 ? -1.456 19.350 -26.905 1.00 63.88 111 CYS A N 1
ATOM 906 C CA . CYS A 1 111 ? -2.758 18.725 -27.226 1.00 63.88 111 CYS A CA 1
ATOM 907 C C . CYS A 1 111 ? -3.027 17.423 -26.431 1.00 63.88 111 CYS A C 1
ATOM 909 O O . CYS A 1 111 ? -4.095 16.833 -26.567 1.00 63.88 111 CYS A O 1
ATOM 911 N N . TRP A 1 112 ? -2.064 16.936 -25.639 1.00 56.69 112 TRP A N 1
ATOM 912 C CA . TRP A 1 112 ? -2.115 15.628 -24.982 1.00 56.69 112 TRP A CA 1
ATOM 913 C C . TRP A 1 112 ? -2.122 15.830 -23.465 1.00 56.69 112 TRP A C 1
ATOM 915 O O . TRP A 1 112 ? -1.303 16.566 -22.905 1.00 56.69 112 TRP A O 1
ATOM 925 N N . THR A 1 113 ? -3.076 15.207 -22.782 1.00 62.59 113 THR A N 1
ATOM 926 C CA . THR A 1 113 ? -3.182 15.241 -21.324 1.00 62.59 113 THR A CA 1
ATOM 927 C C . THR A 1 113 ? -2.425 14.057 -20.730 1.00 62.59 113 THR A C 1
ATOM 929 O O . THR A 1 113 ? -2.874 12.914 -20.788 1.00 62.59 113 THR A O 1
ATOM 932 N N . MET A 1 114 ? -1.253 14.327 -20.152 1.00 60.09 114 MET A N 1
ATOM 933 C CA . MET A 1 114 ? -0.513 13.324 -19.386 1.00 60.09 114 MET A CA 1
ATOM 934 C C . MET A 1 114 ? -1.113 13.223 -17.981 1.00 60.09 114 MET A C 1
ATOM 936 O O . MET A 1 114 ? -1.175 14.216 -17.254 1.00 60.09 114 MET A O 1
ATOM 940 N N . TYR A 1 115 ? -1.540 12.018 -17.608 1.00 62.81 115 TYR A N 1
ATOM 941 C CA . TYR A 1 115 ? -2.025 11.675 -16.271 1.00 62.81 115 TYR A CA 1
ATOM 942 C C . TYR A 1 115 ? -1.139 10.575 -15.695 1.00 62.81 115 TYR A C 1
ATOM 944 O O . TY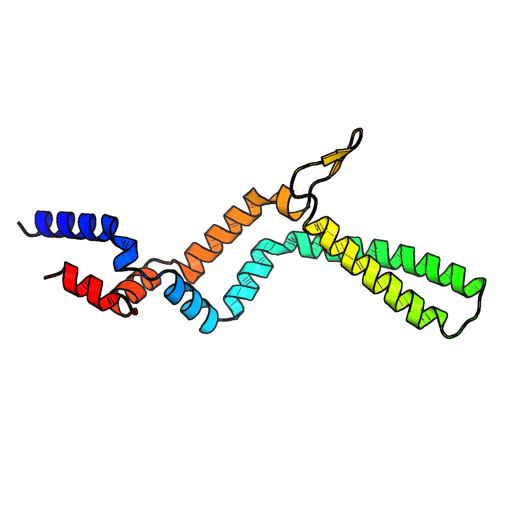R A 1 115 ? -0.789 9.643 -16.420 1.00 62.81 115 TYR A O 1
ATOM 952 N N . GLY A 1 116 ? -0.830 10.642 -14.397 1.00 68.75 116 GLY A N 1
ATOM 953 C CA . GLY A 1 116 ? -0.338 9.459 -13.694 1.00 68.75 116 GLY A CA 1
ATOM 954 C C . GLY A 1 116 ? -1.401 8.365 -13.788 1.00 68.75 116 GLY A C 1
ATOM 955 O O . GLY A 1 116 ? -2.578 8.634 -13.530 1.00 68.75 116 GLY A O 1
ATOM 956 N N . LEU A 1 117 ? -1.013 7.156 -14.198 1.00 71.62 117 LEU A N 1
ATOM 957 C CA . LEU A 1 117 ? -1.973 6.083 -14.480 1.00 71.62 117 LEU A CA 1
ATOM 958 C C . LEU A 1 117 ? -2.821 5.744 -13.244 1.00 71.62 117 LEU A C 1
ATOM 960 O O . LEU A 1 117 ? -4.040 5.610 -13.351 1.00 71.62 117 LEU A O 1
ATOM 964 N N . PHE A 1 118 ? -2.176 5.723 -12.076 1.00 72.69 118 PHE A N 1
ATOM 965 C CA . PHE A 1 118 ? -2.821 5.463 -10.792 1.00 72.69 118 PHE A CA 1
ATOM 966 C C . PHE A 1 118 ? -3.800 6.580 -10.402 1.00 72.69 118 PHE A C 1
ATOM 968 O O . PHE A 1 118 ? -4.928 6.328 -9.992 1.00 72.69 118 PHE A O 1
ATOM 975 N N . LEU A 1 119 ? -3.405 7.840 -10.604 1.00 70.12 119 LEU A N 1
ATOM 976 C CA . LEU A 1 119 ? -4.223 9.005 -10.251 1.00 70.12 119 LEU A CA 1
ATOM 977 C C . LEU A 1 119 ? -5.427 9.186 -11.173 1.00 70.12 119 LEU A C 1
ATOM 979 O O . LEU A 1 119 ? -6.478 9.641 -10.735 1.00 70.12 119 LEU A O 1
ATOM 983 N N . ARG A 1 120 ? -5.310 8.781 -12.441 1.00 75.81 120 ARG A N 1
ATOM 984 C CA . ARG A 1 120 ? -6.453 8.731 -13.361 1.00 75.81 120 ARG A CA 1
ATOM 985 C C . ARG A 1 120 ? -7.530 7.755 -12.878 1.00 75.81 120 ARG A C 1
ATOM 987 O O . ARG A 1 120 ? -8.707 7.983 -13.135 1.00 75.81 120 ARG A O 1
ATOM 994 N N . ARG A 1 121 ? -7.127 6.682 -12.192 1.00 81.19 121 ARG A N 1
ATOM 995 C CA . ARG A 1 121 ? -8.008 5.653 -11.624 1.00 81.19 121 ARG A CA 1
ATOM 996 C C . ARG A 1 121 ? -8.266 5.827 -10.129 1.00 81.19 121 ARG A C 1
ATOM 998 O O . ARG A 1 121 ? -8.818 4.925 -9.509 1.00 81.19 121 ARG A O 1
ATOM 1005 N N . GLN A 1 122 ? -7.926 6.981 -9.556 1.00 83.19 122 GLN A N 1
ATOM 1006 C CA . GLN A 1 122 ? -8.006 7.202 -8.113 1.00 83.19 122 GLN A CA 1
ATOM 1007 C C . GLN A 1 122 ? -9.395 6.895 -7.540 1.00 83.19 122 GLN A C 1
ATOM 1009 O O . GLN A 1 122 ? -9.465 6.273 -6.491 1.00 83.19 122 GLN A O 1
ATOM 1014 N N . ASN A 1 123 ? -10.481 7.223 -8.245 1.00 86.12 123 ASN A N 1
ATOM 1015 C CA . ASN A 1 123 ? -11.838 6.886 -7.795 1.00 86.12 123 ASN A CA 1
ATOM 1016 C C . ASN A 1 123 ? -12.065 5.368 -7.671 1.00 86.12 123 ASN A C 1
ATOM 1018 O O . ASN A 1 123 ? -12.540 4.902 -6.643 1.00 86.12 123 ASN A O 1
ATOM 1022 N N . GLU A 1 124 ? -11.672 4.599 -8.689 1.00 86.88 124 GLU A N 1
ATOM 1023 C CA . GLU A 1 124 ? -11.828 3.137 -8.720 1.00 86.88 124 GLU A CA 1
ATOM 1024 C C . GLU A 1 124 ? -10.950 2.457 -7.654 1.00 86.88 124 GLU A C 1
ATOM 1026 O O . GLU A 1 124 ? -11.361 1.509 -6.980 1.00 86.88 124 GLU A O 1
ATOM 1031 N N . VAL A 1 125 ? -9.730 2.973 -7.471 1.00 88.38 125 VAL A N 1
ATOM 1032 C CA . VAL A 1 125 ? -8.795 2.474 -6.459 1.00 88.38 125 VAL A CA 1
ATOM 1033 C C . VAL A 1 125 ? -9.275 2.821 -5.051 1.00 88.38 125 VAL A C 1
ATOM 1035 O O . VAL A 1 125 ? -9.221 1.966 -4.175 1.00 88.38 125 VAL A O 1
ATOM 1038 N N . SER A 1 126 ? -9.773 4.039 -4.820 1.00 90.00 126 SER A N 1
ATOM 1039 C CA . SER A 1 126 ? -10.324 4.449 -3.525 1.00 90.00 126 SER A CA 1
ATOM 1040 C C . SER A 1 126 ? -11.547 3.616 -3.142 1.00 90.00 126 SER A C 1
ATOM 1042 O O . SER A 1 126 ? -11.631 3.183 -1.999 1.00 90.00 126 SER A O 1
ATOM 1044 N N . GLU A 1 127 ? -12.447 3.327 -4.084 1.00 91.81 127 GLU A N 1
ATOM 1045 C CA . GLU A 1 127 ? -13.596 2.444 -3.851 1.00 91.81 127 GLU A CA 1
ATOM 1046 C C . GLU A 1 127 ? -13.151 1.033 -3.442 1.00 91.81 127 GLU A C 1
ATOM 1048 O O . GLU A 1 127 ? -13.588 0.499 -2.420 1.00 91.81 127 GLU A O 1
ATOM 1053 N N . THR A 1 128 ? -12.225 0.451 -4.207 1.00 90.19 128 THR A N 1
ATOM 1054 C CA . THR A 1 128 ? -11.681 -0.884 -3.929 1.00 90.19 128 THR A CA 1
ATOM 1055 C C . THR A 1 128 ? -10.969 -0.922 -2.580 1.00 90.19 128 THR A C 1
ATOM 1057 O O . THR A 1 128 ? -11.207 -1.825 -1.780 1.00 90.19 128 THR A O 1
ATOM 1060 N N . PHE A 1 129 ? -10.149 0.088 -2.292 1.00 91.69 129 PHE A N 1
ATOM 1061 C CA . PHE A 1 129 ? -9.443 0.228 -1.027 1.00 91.69 129 PHE A CA 1
ATOM 1062 C C . PHE A 1 129 ? -10.417 0.320 0.150 1.00 91.69 129 PHE A C 1
ATOM 1064 O O . PHE A 1 129 ? -10.308 -0.463 1.089 1.00 91.69 129 PHE A O 1
ATOM 1071 N N . SER A 1 130 ? -11.404 1.218 0.088 1.00 92.19 130 SER A N 1
ATOM 1072 C CA . SER A 1 130 ? -12.417 1.364 1.137 1.00 92.19 130 SER A CA 1
ATOM 1073 C C . SER A 1 130 ? -13.197 0.070 1.356 1.00 92.19 130 SER A C 1
ATOM 1075 O O . SER A 1 130 ? -13.387 -0.328 2.502 1.00 92.19 130 SER A O 1
ATOM 1077 N N . ARG A 1 131 ? -13.583 -0.634 0.284 1.00 93.25 131 ARG A N 1
ATOM 1078 C CA . ARG A 1 131 ? -14.244 -1.942 0.378 1.00 93.25 131 ARG A CA 1
ATOM 1079 C C . ARG A 1 131 ? -13.378 -2.956 1.126 1.00 93.25 131 ARG A C 1
ATOM 1081 O O . ARG A 1 131 ? -13.858 -3.565 2.078 1.00 93.25 131 ARG A O 1
ATOM 1088 N N . VAL A 1 132 ? -12.119 -3.131 0.720 1.00 91.69 132 VAL A N 1
ATOM 1089 C CA . VAL A 1 132 ? -11.213 -4.110 1.346 1.00 91.69 132 VAL A CA 1
ATOM 1090 C C . VAL A 1 132 ? -10.957 -3.754 2.811 1.00 91.69 132 VAL A C 1
ATOM 1092 O O . VAL A 1 132 ? -11.049 -4.621 3.673 1.00 91.69 132 VAL A O 1
ATOM 1095 N N . ILE A 1 133 ? -10.709 -2.481 3.124 1.00 92.12 133 ILE A N 1
ATOM 1096 C CA . ILE A 1 133 ? -10.469 -2.028 4.500 1.00 92.12 133 ILE A CA 1
ATOM 1097 C C . ILE A 1 133 ? -11.710 -2.213 5.384 1.00 92.12 133 ILE A C 1
ATOM 1099 O O . ILE A 1 133 ? -11.577 -2.698 6.507 1.00 92.12 133 ILE A O 1
ATOM 1103 N N . CYS A 1 134 ? -12.911 -1.881 4.902 1.00 92.38 134 CYS A N 1
ATOM 1104 C CA . CYS A 1 134 ? -14.143 -2.062 5.674 1.00 92.38 134 CYS A CA 1
ATOM 1105 C C . CYS A 1 134 ? -14.465 -3.536 5.942 1.00 92.38 134 CYS A C 1
ATOM 1107 O O . CYS A 1 134 ? -14.929 -3.868 7.029 1.00 92.38 134 CYS A O 1
ATOM 1109 N N . VAL A 1 135 ? -14.220 -4.416 4.970 1.00 91.94 135 VAL A N 1
ATOM 1110 C CA . VAL A 1 135 ? -14.513 -5.850 5.106 1.00 91.94 135 VAL A CA 1
ATOM 1111 C C . VAL A 1 135 ? -13.471 -6.554 5.976 1.00 91.94 135 VAL A C 1
ATOM 1113 O O . VAL A 1 135 ? -13.833 -7.327 6.857 1.00 91.94 135 VAL A O 1
ATOM 1116 N N . GLU A 1 136 ? -12.185 -6.273 5.767 1.00 90.12 136 GLU A N 1
ATOM 1117 C CA . GLU A 1 136 ? -11.105 -7.042 6.395 1.00 90.12 136 GLU A CA 1
ATOM 1118 C C . GLU A 1 136 ? -10.622 -6.453 7.727 1.00 90.12 136 GLU A C 1
ATOM 1120 O O . GLU A 1 136 ? -10.198 -7.196 8.610 1.00 90.12 136 GLU A O 1
ATOM 1125 N N . ILE A 1 137 ? -10.680 -5.127 7.900 1.00 91.50 137 ILE A N 1
ATOM 1126 C CA . ILE A 1 137 ? -10.080 -4.438 9.057 1.00 91.50 137 ILE A CA 1
ATOM 1127 C C . ILE A 1 137 ? -11.147 -3.781 9.933 1.00 91.50 137 ILE A C 1
ATOM 1129 O O . ILE A 1 137 ? -11.181 -4.018 11.136 1.00 91.50 137 ILE A O 1
ATOM 1133 N N . LEU A 1 138 ? -12.029 -2.972 9.344 1.00 92.69 138 LEU A N 1
ATOM 1134 C CA . LEU A 1 138 ? -13.000 -2.142 10.069 1.00 92.69 138 LEU A CA 1
ATOM 1135 C C . LEU A 1 138 ? -14.396 -2.790 10.147 1.00 92.69 138 LEU A C 1
ATOM 1137 O O . LEU A 1 138 ? -15.410 -2.095 10.110 1.00 92.69 138 LEU A O 1
ATOM 1141 N N . HIS A 1 139 ? -14.478 -4.117 10.228 1.00 92.19 139 HIS A N 1
ATOM 1142 C CA . HIS A 1 139 ? -15.768 -4.797 10.334 1.00 92.19 139 HIS A CA 1
ATOM 1143 C C . HIS A 1 139 ? -16.331 -4.691 11.762 1.00 92.19 139 HIS A C 1
ATOM 1145 O O . HIS A 1 139 ? -15.588 -4.575 12.737 1.00 92.19 139 HIS A O 1
ATOM 1151 N N . THR A 1 140 ? -17.658 -4.767 11.905 1.00 91.94 140 THR A N 1
ATOM 1152 C CA . THR A 1 140 ? -18.370 -4.500 13.171 1.00 91.94 140 THR A CA 1
ATOM 1153 C C . THR A 1 140 ? -17.828 -5.291 14.359 1.00 91.94 140 THR A C 1
ATOM 1155 O O . THR A 1 140 ? -17.700 -4.741 15.448 1.00 91.94 140 THR A O 1
ATOM 1158 N N . LYS A 1 141 ? -17.475 -6.566 14.158 1.00 92.38 141 LYS A N 1
ATOM 1159 C CA . LYS A 1 141 ? -16.894 -7.393 15.220 1.00 92.38 141 LYS A CA 1
ATOM 1160 C C . LYS A 1 141 ? -15.550 -6.838 15.700 1.00 92.38 141 LYS A C 1
ATOM 1162 O O . LYS A 1 141 ? -15.399 -6.625 16.892 1.00 92.38 141 LYS A O 1
ATOM 1167 N N . ALA A 1 142 ? -14.621 -6.538 14.790 1.00 91.75 142 ALA A N 1
ATOM 1168 C CA . ALA A 1 142 ? -13.331 -5.952 15.151 1.00 91.75 142 ALA A CA 1
ATOM 1169 C C . ALA A 1 142 ? -13.481 -4.620 15.899 1.00 91.75 142 ALA A C 1
ATOM 1171 O O . ALA A 1 142 ? -12.743 -4.378 16.849 1.00 91.75 142 ALA A O 1
ATOM 1172 N N . MET A 1 143 ? -14.457 -3.787 15.517 1.00 92.00 143 MET A N 1
ATOM 1173 C CA . MET A 1 143 ? -14.740 -2.541 16.234 1.00 92.00 143 MET A CA 1
ATOM 1174 C C . MET A 1 143 ? -15.185 -2.797 17.677 1.00 92.00 143 MET A C 1
ATOM 1176 O O . MET A 1 143 ? -14.645 -2.181 18.591 1.00 92.00 143 MET A O 1
ATOM 1180 N N . TRP A 1 144 ? -16.131 -3.714 17.899 1.00 93.00 144 TRP A N 1
ATOM 1181 C CA . TRP A 1 144 ? -16.581 -4.059 19.251 1.00 93.00 144 TRP A CA 1
AT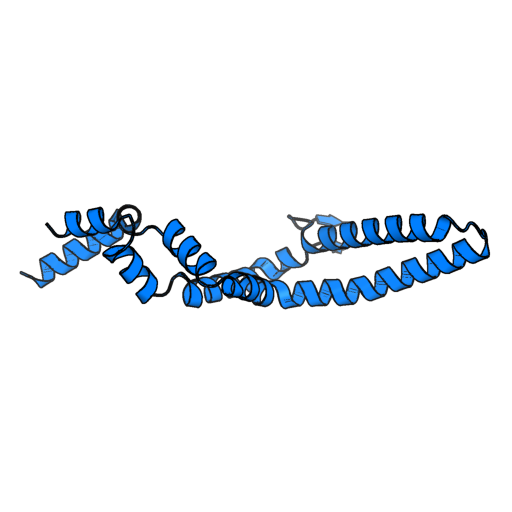OM 1182 C C . TRP A 1 144 ? -15.485 -4.724 20.080 1.00 93.00 144 TRP A C 1
ATOM 1184 O O . TRP A 1 144 ? -15.284 -4.326 21.224 1.00 93.00 144 TRP A O 1
ATOM 1194 N N . ASP A 1 145 ? -14.736 -5.661 19.498 1.00 92.75 145 ASP A N 1
ATOM 1195 C CA . ASP A 1 145 ? -13.589 -6.296 20.153 1.00 92.75 145 ASP A CA 1
ATOM 1196 C C . ASP A 1 145 ? -12.561 -5.219 20.567 1.00 92.75 145 ASP A C 1
ATOM 1198 O O . ASP A 1 145 ? -12.079 -5.202 21.698 1.00 92.75 145 ASP A O 1
ATOM 1202 N N . SER A 1 146 ? -12.291 -4.236 19.698 1.00 92.75 146 SER A N 1
ATOM 1203 C CA . SER A 1 146 ? -11.394 -3.117 20.009 1.00 92.75 146 SER A CA 1
ATOM 1204 C C . SER A 1 146 ? -11.938 -2.170 21.083 1.00 92.75 146 SER A C 1
ATOM 1206 O O . SER A 1 146 ? -11.137 -1.586 21.811 1.00 92.75 146 SER A O 1
ATOM 1208 N N . ILE A 1 147 ? -13.254 -1.972 21.173 1.00 93.19 147 ILE A N 1
ATOM 1209 C CA . ILE A 1 147 ? -13.885 -1.124 22.196 1.00 93.19 147 ILE A CA 1
ATOM 1210 C C . ILE A 1 147 ? -13.859 -1.819 23.562 1.00 93.19 147 ILE A C 1
ATOM 1212 O O . ILE A 1 147 ? -13.584 -1.182 24.575 1.00 93.19 147 ILE A O 1
ATOM 1216 N N . LEU A 1 148 ? -14.123 -3.127 23.598 1.00 92.38 148 LEU A N 1
ATOM 1217 C CA . LEU A 1 148 ? -14.271 -3.894 24.837 1.00 92.38 148 LEU A CA 1
ATOM 1218 C C . LEU A 1 148 ? -12.940 -4.376 25.418 1.00 92.38 148 LEU A C 1
ATOM 1220 O O . LEU A 1 148 ? -12.788 -4.408 26.639 1.00 92.38 148 LEU A O 1
ATOM 1224 N N . GLU A 1 149 ? -11.991 -4.752 24.560 1.00 91.06 149 GLU A N 1
ATOM 1225 C CA . GLU A 1 149 ? -10.730 -5.397 24.955 1.00 91.06 149 GLU A CA 1
ATOM 1226 C C . GLU A 1 149 ? -9.492 -4.564 24.590 1.00 91.06 149 GLU A C 1
ATOM 1228 O O . GLU A 1 149 ? -8.380 -4.869 25.021 1.00 91.06 149 GLU A O 1
ATOM 1233 N N . GLY A 1 150 ? -9.660 -3.505 23.796 1.00 89.44 150 GLY A N 1
ATOM 1234 C CA . GLY A 1 150 ? -8.552 -2.674 23.340 1.00 89.44 150 GLY A CA 1
ATOM 1235 C C . GLY A 1 150 ? -7.963 -1.762 24.425 1.00 89.44 150 GLY A C 1
ATOM 1236 O O . GLY A 1 150 ? -8.461 -1.686 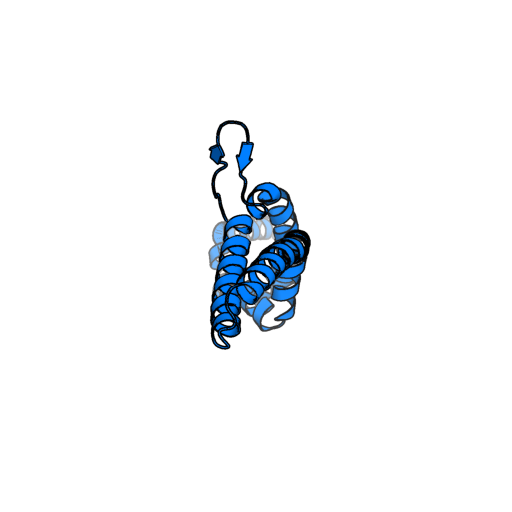25.552 1.00 89.44 150 GLY A O 1
ATOM 1237 N N . PRO A 1 151 ? -6.913 -0.996 24.080 1.00 90.12 151 PRO A N 1
ATOM 1238 C CA . PRO A 1 151 ? -6.200 -0.130 25.024 1.00 90.12 151 PRO A CA 1
ATOM 1239 C C . PRO A 1 151 ? -7.078 0.976 25.630 1.00 90.12 151 PRO A C 1
ATOM 1241 O O . PRO A 1 151 ? -6.803 1.448 26.730 1.00 90.12 151 PRO A O 1
ATOM 1244 N N . LYS A 1 152 ? -8.144 1.376 24.927 1.00 90.88 152 LYS A N 1
ATOM 1245 C CA . LYS A 1 152 ? -9.106 2.403 25.354 1.00 90.88 152 LYS A CA 1
ATOM 1246 C C . LYS A 1 152 ? -10.361 1.835 26.033 1.00 90.88 152 LYS A C 1
ATOM 1248 O O . LYS A 1 152 ? -11.259 2.596 26.383 1.00 90.88 152 LYS A O 1
ATOM 1253 N N . SER A 1 153 ? -10.412 0.526 26.289 1.00 90.31 153 SER A N 1
ATOM 1254 C CA . SER A 1 153 ? -11.558 -0.132 26.939 1.00 90.31 153 SER A CA 1
ATOM 1255 C C . SER A 1 153 ? -11.892 0.441 28.318 1.00 90.31 153 SER A C 1
ATOM 1257 O O . SER A 1 153 ? -13.059 0.535 28.684 1.00 90.31 153 SER A O 1
ATOM 1259 N N . ALA A 1 154 ? -10.898 0.919 29.070 1.00 90.81 154 ALA A N 1
ATOM 1260 C CA . ALA A 1 154 ? -11.136 1.598 30.344 1.00 90.81 154 ALA A CA 1
ATOM 1261 C C . ALA A 1 154 ? -12.058 2.827 30.200 1.00 90.81 154 ALA A C 1
ATOM 1263 O O . ALA A 1 154 ? -12.923 3.039 31.049 1.00 90.81 154 ALA A O 1
ATOM 1264 N N . ASN A 1 155 ? -11.924 3.592 29.111 1.00 90.44 155 ASN A N 1
ATOM 1265 C CA . ASN A 1 155 ? -12.768 4.758 28.838 1.00 90.44 155 ASN A CA 1
ATOM 1266 C C . ASN A 1 155 ? -14.200 4.336 28.488 1.00 90.44 155 ASN A C 1
ATOM 1268 O O . ASN A 1 155 ? -15.150 4.974 28.934 1.00 90.44 155 ASN A O 1
ATOM 1272 N N . PHE A 1 156 ? -14.364 3.219 27.768 1.00 90.31 156 PHE A N 1
ATOM 1273 C CA . PHE A 1 156 ? -15.680 2.625 27.517 1.00 90.31 156 PHE A CA 1
ATOM 1274 C C . PHE A 1 156 ? -16.406 2.288 28.827 1.00 90.31 156 PHE A C 1
ATOM 1276 O O . PHE A 1 156 ? -17.546 2.697 29.041 1.00 90.31 156 PHE A O 1
ATOM 1283 N N . TYR A 1 157 ? -15.732 1.573 29.734 1.00 89.12 157 TYR A N 1
ATOM 1284 C CA . TYR A 1 157 ? -16.313 1.200 31.026 1.00 89.12 157 TYR A CA 1
ATOM 1285 C C . TYR A 1 157 ? -16.551 2.405 31.940 1.00 89.12 157 TYR A C 1
ATOM 1287 O O . TYR A 1 157 ? -17.470 2.368 32.757 1.00 89.12 157 TYR A O 1
ATOM 1295 N N . ALA A 1 158 ? -15.766 3.476 31.800 1.00 89.25 158 ALA A N 1
ATOM 1296 C CA . ALA A 1 158 ? -15.997 4.724 32.518 1.00 89.25 158 ALA A CA 1
ATOM 1297 C C . ALA A 1 158 ? -17.286 5.429 32.066 1.00 89.25 158 ALA A C 1
ATOM 1299 O O . ALA A 1 158 ? -17.989 5.964 32.913 1.00 89.25 158 ALA A O 1
ATOM 1300 N N . MET A 1 159 ? -17.632 5.382 30.774 1.00 85.88 159 MET A N 1
ATOM 1301 C CA . MET A 1 159 ? -18.886 5.956 30.255 1.00 85.88 159 MET A CA 1
ATOM 1302 C C . MET A 1 159 ? -20.138 5.172 30.678 1.00 85.88 159 MET A C 1
ATOM 1304 O O . MET A 1 159 ? -21.240 5.710 30.651 1.00 85.88 159 MET A O 1
ATOM 1308 N N . LEU A 1 160 ? -19.992 3.890 31.031 1.00 84.69 160 LEU A N 1
ATOM 1309 C CA . LEU A 1 160 ? -21.100 3.041 31.490 1.00 84.69 160 LEU A CA 1
ATOM 1310 C C . LEU A 1 160 ? -21.524 3.315 32.942 1.00 84.69 160 LEU A C 1
ATOM 1312 O O . LEU A 1 160 ? -22.568 2.811 33.363 1.00 84.69 160 LEU A O 1
ATOM 1316 N N . ARG A 1 161 ? -20.701 4.035 33.710 1.00 73.50 161 ARG A N 1
ATOM 1317 C CA . ARG A 1 161 ? -20.873 4.266 35.146 1.00 73.50 161 ARG A CA 1
ATOM 1318 C C . ARG A 1 161 ? -21.431 5.652 35.433 1.00 73.50 161 ARG A C 1
ATOM 1320 O O . ARG A 1 161 ? -22.282 5.726 36.347 1.00 73.50 161 ARG A O 1
#

Mean predicted aligned error: 8.35 Å

Organism: NCBI:txid374047

Foldseek 3Di:
DVVVVVVVLVVVCVVPVVLQFDLPCLQVVLCVVPVVLVVVLCCQLCVVLVVVLVVVVVVLVVVLVVVLVVVCVVDVDPVSVVVSCVVSVVVSVVVSVCLQCDDPDFDDDPHDTRDNPSNVCVVVSVVRNVVSCDVRRVDPVSRVCCRCPNPSVVVVVVSVD

Sequence (161 aa):
ESGHFLNAFLSDMQINIEEVLDIKEMTVSAVVKNKKLINLVFQECGDKEFQFIRRSGFWFGFIFGCMQMAVWFAYNGSWILPVFGFLVGYATNWLALKVIFRPIKPTKFLCWTMYGLFLRRQNEVSETFSRVICVEILHTKAMWDSILEGPKSANFYAMLR

Secondary structure (DSSP, 8-state):
-HHHHHHHHHHHHHHTHHHH--HHHHHHHHHHH-THHHHHHHHHHHHHHHHHHHHHHHHHHHHHHHHHHHHHHH---TTHHHHHHHHHHHHHHHHHHHHHH--SS-EEETTEEE--HHHHTHHHHHHHHHHHHHHHTS-HHHHHHHHHHSTTHHHHHHHT-

pLDDT: mean 84.6, std 9.18, range [50.81, 93.56]

Radius of gyration: 25.99 Å; Cα contacts (8 Å, |Δi|>4): 105; chains: 1; bounding box: 70×33×69 Å